Protein AF-A0A1F0V6P7-F1 (afdb_monomer_lite)

Secondary structure (DSSP, 8-state):
---PPPPHHHHHHHHHHHHHHHHHHHHHHHS-TTT---SSHHHHHHHHHHHHHHHHT-S-------------TTTGGG--

Radius of gyration: 16.99 Å; chains: 1; bounding box: 32×36×42 Å

pLDDT: mean 72.5, std 12.14, range [45.75, 88.19]

Structure (mmCIF, N/CA/C/O backbone):
data_AF-A0A1F0V6P7-F1
#
_entry.id   AF-A0A1F0V6P7-F1
#
loop_
_atom_site.group_PDB
_atom_site.id
_atom_site.type_symbol
_atom_site.label_atom_id
_atom_site.label_alt_id
_atom_site.label_comp_id
_atom_site.label_asym_id
_atom_site.label_entity_id
_atom_site.label_seq_id
_atom_site.pdbx_PDB_ins_code
_atom_site.Cartn_x
_atom_site.Cartn_y
_atom_site.Cartn_z
_atom_site.occupancy
_atom_site.B_iso_or_equiv
_atom_site.auth_seq_id
_atom_site.auth_comp_id
_atom_site.auth_asym_id
_atom_site.auth_atom_id
_atom_site.pdbx_PDB_model_num
ATOM 1 N N . MET A 1 1 ? 12.041 2.136 28.204 1.00 52.47 1 MET A N 1
ATOM 2 C CA . MET A 1 1 ? 11.391 2.925 27.131 1.00 52.47 1 MET A CA 1
ATOM 3 C C . MET A 1 1 ? 11.011 4.275 27.712 1.00 52.47 1 MET A C 1
ATOM 5 O O . MET A 1 1 ? 10.362 4.297 28.748 1.00 52.47 1 MET A O 1
ATOM 9 N N . LYS A 1 2 ? 11.481 5.390 27.138 1.00 45.75 2 LYS A N 1
ATOM 10 C CA . LYS A 1 2 ? 11.129 6.725 27.649 1.00 45.75 2 LYS A CA 1
ATOM 11 C C . LYS A 1 2 ? 9.647 6.965 27.367 1.00 45.75 2 LYS A C 1
ATOM 13 O O . LYS A 1 2 ? 9.227 6.824 26.221 1.00 45.75 2 LYS A O 1
ATOM 18 N N . ASN A 1 3 ? 8.871 7.284 28.398 1.00 61.91 3 ASN A N 1
ATOM 19 C CA . ASN A 1 3 ? 7.442 7.541 28.264 1.00 61.91 3 ASN A CA 1
ATOM 20 C C . ASN A 1 3 ? 7.267 8.909 27.586 1.00 61.91 3 ASN A C 1
ATOM 22 O O . ASN A 1 3 ? 7.294 9.948 28.241 1.00 61.91 3 ASN A O 1
ATOM 26 N N . LYS A 1 4 ? 7.225 8.918 26.251 1.00 76.06 4 LYS A N 1
ATOM 27 C CA . LYS A 1 4 ? 6.993 10.121 25.449 1.00 76.06 4 LYS A CA 1
ATOM 28 C C . LYS A 1 4 ? 5.527 10.132 25.042 1.00 76.06 4 LYS A C 1
ATOM 30 O O . LYS A 1 4 ? 5.013 9.117 24.576 1.00 76.06 4 LYS A O 1
ATOM 35 N N . LEU A 1 5 ? 4.869 11.277 25.205 1.00 79.69 5 LEU A N 1
ATOM 36 C CA . LEU A 1 5 ? 3.528 11.482 24.668 1.00 79.69 5 LEU A CA 1
ATOM 37 C C . LEU A 1 5 ? 3.563 1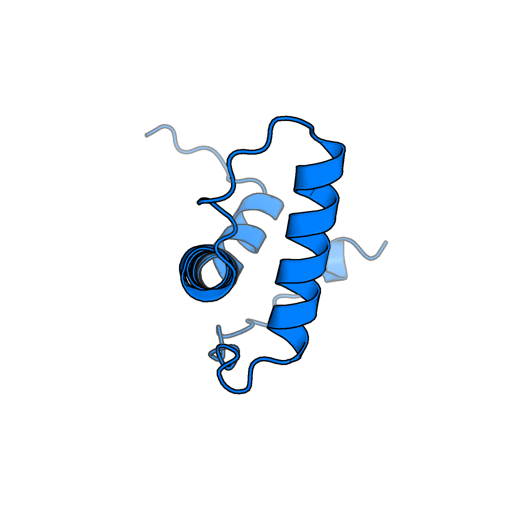1.230 23.156 1.00 79.69 5 LEU A C 1
ATOM 39 O O . LEU A 1 5 ? 4.335 11.858 22.429 1.00 79.69 5 LEU A O 1
ATOM 43 N N . MET A 1 6 ? 2.767 10.261 22.709 1.00 82.75 6 MET A N 1
ATOM 44 C CA . MET A 1 6 ? 2.636 9.925 21.298 1.00 82.75 6 MET A CA 1
ATOM 45 C C . MET A 1 6 ? 1.866 11.044 20.586 1.00 82.75 6 MET A C 1
ATOM 47 O O . MET A 1 6 ? 0.802 11.439 21.075 1.00 82.75 6 MET A O 1
ATOM 51 N N . PRO A 1 7 ? 2.357 11.541 19.439 1.00 82.88 7 PRO A N 1
ATOM 52 C CA . PRO A 1 7 ? 1.591 12.439 18.585 1.00 82.88 7 PRO A CA 1
ATOM 53 C C . PRO A 1 7 ? 0.215 11.849 18.245 1.00 82.88 7 PRO A C 1
ATOM 55 O O . PRO A 1 7 ? 0.084 10.655 17.977 1.00 82.88 7 PRO A O 1
ATOM 58 N N . MET A 1 8 ? -0.826 12.684 18.227 1.00 76.81 8 MET A N 1
ATOM 59 C CA . MET A 1 8 ? -2.191 12.225 17.928 1.00 76.81 8 MET A CA 1
ATOM 60 C C . MET A 1 8 ? -2.285 11.555 16.545 1.00 76.81 8 MET A C 1
ATOM 62 O O . MET A 1 8 ? -2.985 10.555 16.394 1.00 76.81 8 MET A O 1
ATOM 66 N N . TRP A 1 9 ? -1.529 12.055 15.562 1.00 77.88 9 TRP A N 1
ATOM 67 C CA . TRP A 1 9 ? -1.422 11.468 14.223 1.00 77.88 9 TRP A CA 1
ATOM 68 C C . TRP A 1 9 ? -0.960 10.012 14.251 1.00 77.88 9 TRP A C 1
ATOM 70 O O . TRP A 1 9 ? -1.627 9.149 13.679 1.00 77.88 9 TRP A O 1
ATOM 80 N N . ASP A 1 10 ? 0.108 9.719 14.992 1.00 82.12 10 ASP A N 1
ATOM 81 C CA . ASP A 1 10 ? 0.627 8.358 15.140 1.00 82.12 10 ASP A CA 1
ATOM 82 C C . ASP A 1 10 ? -0.412 7.451 15.808 1.00 82.12 10 ASP A C 1
ATOM 84 O O . ASP A 1 10 ? -0.630 6.315 15.383 1.00 82.12 10 ASP A O 1
ATOM 88 N N . LYS A 1 11 ? -1.136 7.974 16.806 1.00 79.81 11 LYS A N 1
ATOM 89 C CA . LYS A 1 11 ? -2.213 7.246 17.488 1.00 79.81 11 LYS A CA 1
ATOM 90 C C . LYS A 1 11 ? -3.368 6.897 16.541 1.00 79.81 11 LYS A C 1
ATOM 92 O O . LYS A 1 11 ? -3.911 5.795 16.617 1.00 79.81 11 LYS A O 1
ATOM 97 N N . ILE A 1 12 ? -3.732 7.802 15.632 1.00 77.88 12 ILE A N 1
ATOM 98 C CA . ILE A 1 12 ? -4.766 7.572 14.610 1.00 77.88 12 ILE A CA 1
ATOM 99 C C . ILE A 1 12 ? -4.280 6.568 13.556 1.00 77.88 12 ILE A C 1
ATOM 101 O O . ILE A 1 12 ? -5.020 5.644 13.210 1.00 77.88 12 ILE A O 1
ATOM 105 N N . MET A 1 13 ? -3.041 6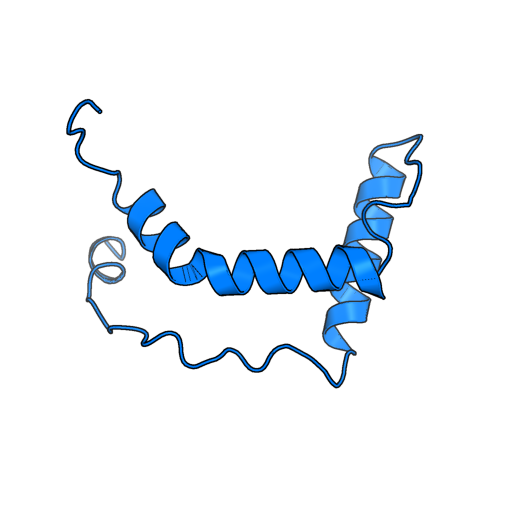.702 13.072 1.00 76.56 13 MET A N 1
ATOM 106 C CA . MET A 1 13 ? -2.457 5.760 12.110 1.00 76.56 13 MET A CA 1
ATOM 107 C C . MET A 1 13 ? -2.376 4.344 12.686 1.00 76.56 13 MET A C 1
ATOM 109 O O . MET A 1 13 ? -2.725 3.387 11.996 1.00 76.56 13 MET A O 1
ATOM 113 N N . LEU A 1 14 ? -2.016 4.198 13.965 1.00 80.88 14 LEU A N 1
ATOM 114 C CA . LEU A 1 14 ? -1.976 2.900 14.644 1.00 80.88 14 LEU A CA 1
ATOM 115 C C . LEU A 1 14 ? -3.343 2.209 14.694 1.00 80.88 14 LEU A C 1
ATOM 117 O O . LEU A 1 14 ? -3.410 0.999 14.498 1.00 80.88 14 LEU A O 1
ATOM 121 N N . ARG A 1 15 ? -4.440 2.958 14.867 1.00 78.50 15 ARG A N 1
ATOM 122 C CA . ARG A 1 15 ? -5.803 2.394 14.816 1.00 78.50 15 ARG A CA 1
ATOM 123 C C . ARG A 1 15 ? -6.155 1.817 13.441 1.00 78.50 15 ARG A C 1
ATOM 125 O O . ARG A 1 15 ? -6.952 0.891 13.358 1.00 78.50 15 ARG A O 1
ATOM 132 N N . LYS A 1 16 ? -5.568 2.346 12.363 1.00 75.75 16 LYS A N 1
ATOM 133 C CA . LYS A 1 16 ? -5.780 1.879 10.980 1.00 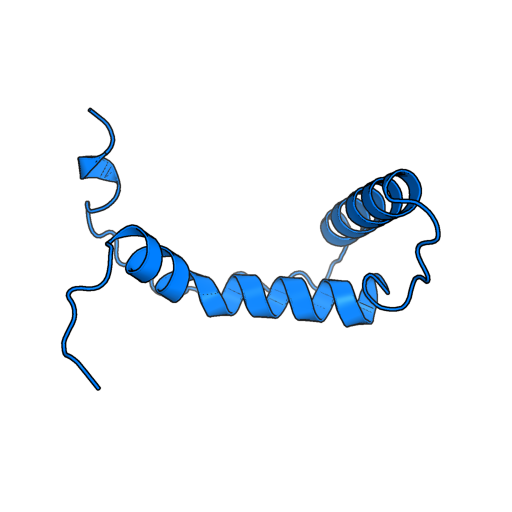75.75 16 LYS A CA 1
ATOM 134 C C . LYS A 1 16 ? -4.675 0.945 10.475 1.00 75.75 16 LYS A C 1
ATOM 136 O O . LYS A 1 16 ? -4.767 0.464 9.347 1.00 75.75 16 LYS A O 1
ATOM 141 N N . ARG A 1 17 ? -3.655 0.661 11.293 1.00 82.75 17 ARG A N 1
ATOM 142 C CA . ARG A 1 17 ? -2.456 -0.094 10.903 1.00 82.75 17 ARG A CA 1
ATOM 143 C C . ARG A 1 17 ? -2.781 -1.459 10.303 1.00 82.75 17 ARG A C 1
ATOM 145 O O . ARG A 1 17 ? -2.214 -1.798 9.274 1.00 82.75 17 ARG A O 1
ATOM 152 N N . TYR A 1 18 ? -3.734 -2.180 10.890 1.00 80.56 18 TYR A N 1
ATOM 153 C CA . TYR A 1 18 ? -4.170 -3.485 10.390 1.00 80.56 18 TYR A CA 1
ATOM 154 C C . TYR A 1 18 ? -4.663 -3.424 8.933 1.00 80.56 18 TYR A C 1
ATOM 156 O O . TYR A 1 18 ? -4.262 -4.233 8.102 1.00 80.56 18 TYR A O 1
ATOM 164 N N . ILE A 1 19 ? -5.477 -2.416 8.594 1.00 81.12 19 ILE A N 1
ATOM 165 C CA . ILE A 1 19 ? -5.994 -2.225 7.229 1.00 81.12 19 ILE A CA 1
ATOM 166 C C . ILE A 1 19 ? -4.840 -1.919 6.264 1.00 81.12 19 ILE A C 1
ATOM 168 O O . ILE A 1 19 ? -4.782 -2.474 5.170 1.00 81.12 19 ILE A O 1
ATOM 172 N N . ILE A 1 20 ? -3.901 -1.061 6.677 1.00 81.75 20 ILE A N 1
ATOM 173 C CA . ILE A 1 20 ? -2.730 -0.691 5.867 1.00 81.75 20 ILE A CA 1
ATOM 174 C C . ILE A 1 20 ? -1.834 -1.914 5.615 1.00 81.75 20 ILE A C 1
ATOM 176 O O . ILE A 1 20 ? -1.383 -2.125 4.490 1.00 81.75 20 ILE A O 1
ATOM 180 N N . GLU A 1 21 ? -1.583 -2.732 6.638 1.00 83.88 21 GLU A N 1
ATOM 181 C CA . GLU A 1 21 ? -0.786 -3.958 6.520 1.00 83.88 21 GLU A CA 1
ATOM 182 C C . GLU A 1 21 ? -1.461 -4.985 5.603 1.00 83.88 21 GLU A C 1
ATOM 184 O O . GLU A 1 21 ? -0.798 -5.517 4.714 1.00 83.88 21 GLU A O 1
ATOM 189 N N . CYS A 1 22 ? -2.778 -5.177 5.728 1.00 81.69 22 CYS A N 1
ATOM 190 C CA . CYS A 1 22 ? -3.547 -6.082 4.874 1.00 81.69 22 CYS A CA 1
ATOM 191 C C . CYS A 1 22 ? -3.509 -5.668 3.391 1.00 81.69 22 CYS A C 1
ATOM 193 O O . CYS A 1 22 ? -3.240 -6.495 2.517 1.00 81.69 22 CYS A O 1
ATOM 195 N N . ILE A 1 23 ? -3.705 -4.377 3.092 1.00 82.62 23 ILE A N 1
ATOM 196 C CA . ILE A 1 23 ? -3.596 -3.856 1.720 1.00 82.62 23 ILE A CA 1
ATOM 197 C C . ILE A 1 23 ? -2.172 -4.055 1.186 1.00 82.62 23 ILE A C 1
ATOM 199 O O . ILE A 1 23 ? -1.997 -4.512 0.057 1.00 82.62 23 ILE A O 1
ATOM 203 N N . ASN A 1 24 ? -1.149 -3.761 1.992 1.00 83.75 24 ASN A N 1
ATOM 204 C CA . ASN A 1 24 ? 0.244 -3.942 1.590 1.00 83.75 24 ASN A CA 1
ATOM 205 C C . ASN A 1 24 ? 0.581 -5.406 1.291 1.00 83.75 24 ASN A C 1
ATOM 207 O O . ASN A 1 24 ? 1.261 -5.682 0.305 1.00 83.75 24 ASN A O 1
ATOM 211 N N . GLU A 1 25 ? 0.126 -6.346 2.114 1.00 83.44 25 GLU A N 1
ATOM 212 C CA . GLU A 1 25 ? 0.324 -7.777 1.884 1.00 83.44 25 GLU A CA 1
ATOM 213 C C . GLU A 1 25 ? -0.363 -8.238 0.593 1.00 83.44 25 GLU A C 1
ATOM 215 O O . GLU A 1 25 ? 0.238 -8.923 -0.238 1.00 83.44 25 GLU A O 1
ATOM 220 N N . LEU A 1 26 ? -1.593 -7.784 0.367 1.00 82.56 26 LEU A N 1
ATOM 221 C CA . LEU A 1 26 ? -2.352 -8.115 -0.828 1.00 82.56 26 LEU A CA 1
ATOM 222 C C . LEU A 1 26 ? -1.700 -7.550 -2.100 1.00 82.56 26 LEU A C 1
ATOM 224 O O . LEU A 1 26 ? -1.577 -8.272 -3.091 1.00 82.56 26 LEU A O 1
ATOM 228 N N . LEU A 1 27 ? -1.226 -6.301 -2.082 1.00 83.00 27 LEU A N 1
ATOM 229 C CA . LEU A 1 27 ? -0.515 -5.699 -3.217 1.00 83.00 27 LEU A CA 1
ATOM 230 C C . LEU A 1 27 ? 0.827 -6.395 -3.492 1.00 83.00 27 LEU A C 1
ATOM 232 O O . LEU A 1 27 ? 1.206 -6.579 -4.649 1.00 83.00 27 LEU A O 1
ATOM 236 N N . LYS A 1 28 ? 1.539 -6.829 -2.448 1.00 81.31 28 LYS A N 1
ATOM 237 C CA . LYS A 1 28 ? 2.782 -7.597 -2.598 1.00 81.31 28 LYS A CA 1
ATOM 238 C C . LYS A 1 28 ? 2.544 -8.951 -3.259 1.00 81.31 28 LYS A C 1
ATOM 240 O O . LYS A 1 28 ? 3.256 -9.285 -4.202 1.00 81.31 28 LYS A O 1
ATOM 245 N N . ASN A 1 29 ? 1.544 -9.689 -2.780 1.00 80.19 29 ASN A N 1
ATOM 246 C CA . ASN A 1 29 ? 1.324 -11.083 -3.161 1.00 80.19 29 ASN A CA 1
ATOM 247 C C . ASN A 1 29 ? 0.517 -11.233 -4.455 1.00 80.19 29 ASN A C 1
ATOM 249 O O . ASN A 1 29 ? 0.824 -12.102 -5.263 1.00 80.19 29 ASN A O 1
ATOM 253 N N . LYS A 1 30 ? -0.505 -10.397 -4.677 1.00 77.44 30 LYS A N 1
ATOM 254 C CA . LYS A 1 30 ? -1.376 -10.500 -5.862 1.00 77.44 30 LYS A CA 1
ATOM 255 C C . LYS A 1 30 ? -0.962 -9.575 -6.999 1.00 77.44 30 LYS A C 1
ATOM 257 O O . LYS A 1 30 ? -1.057 -9.963 -8.155 1.00 77.44 30 LYS A O 1
ATOM 262 N N . ALA A 1 31 ? -0.514 -8.359 -6.684 1.00 74.69 31 ALA A N 1
ATOM 263 C CA . ALA A 1 31 ? -0.128 -7.376 -7.697 1.00 74.69 31 ALA A CA 1
ATOM 264 C C . ALA A 1 31 ? 1.387 -7.354 -7.976 1.00 74.69 31 ALA A C 1
ATOM 266 O O . ALA A 1 31 ? 1.855 -6.504 -8.728 1.00 74.69 31 ALA A O 1
ATOM 267 N N . ASN A 1 32 ? 2.160 -8.278 -7.381 1.00 72.75 32 ASN A N 1
ATOM 268 C CA . ASN A 1 32 ? 3.613 -8.414 -7.555 1.00 72.75 32 ASN A CA 1
ATOM 269 C C . ASN A 1 32 ? 4.398 -7.104 -7.362 1.00 72.75 32 ASN A C 1
ATOM 271 O O . ASN A 1 32 ? 5.475 -6.923 -7.933 1.00 72.75 32 ASN A O 1
ATOM 275 N N . LEU A 1 33 ? 3.885 -6.199 -6.521 1.00 75.31 33 LEU A N 1
ATOM 276 C CA . LEU A 1 33 ? 4.413 -4.842 -6.370 1.00 75.31 33 LEU A CA 1
ATOM 277 C C . LEU A 1 33 ? 5.901 -4.819 -5.970 1.00 75.31 33 LEU A C 1
ATOM 279 O O . LEU A 1 33 ? 6.653 -3.961 -6.417 1.00 75.31 33 LEU A O 1
ATOM 283 N N . VAL A 1 34 ? 6.331 -5.771 -5.134 1.00 66.50 34 VAL A N 1
ATOM 284 C CA . VAL A 1 34 ? 7.712 -5.860 -4.619 1.00 66.50 34 VAL A CA 1
ATOM 285 C C . VAL A 1 34 ? 8.655 -6.605 -5.564 1.00 66.50 34 VAL A C 1
ATOM 287 O O . VAL A 1 34 ? 9.858 -6.360 -5.543 1.00 66.50 34 VAL A O 1
ATOM 290 N N . HIS A 1 35 ? 8.134 -7.491 -6.413 1.00 65.25 35 HIS A N 1
ATOM 291 C CA . HIS A 1 35 ? 8.961 -8.357 -7.259 1.00 65.25 35 HIS A CA 1
ATOM 292 C C . HIS A 1 35 ? 9.379 -7.703 -8.581 1.00 65.25 35 HIS A C 1
ATOM 294 O O . HIS A 1 35 ? 10.161 -8.278 -9.340 1.00 65.25 35 HIS A O 1
ATOM 300 N N . SER A 1 36 ? 8.900 -6.493 -8.871 1.00 60.88 36 SER A N 1
ATOM 301 C CA . SER A 1 36 ? 9.324 -5.770 -10.061 1.00 60.88 36 SER A CA 1
ATOM 302 C C . SER A 1 36 ? 10.671 -5.076 -9.819 1.00 60.88 36 SER A C 1
ATOM 304 O O . SER A 1 36 ? 10.817 -4.183 -8.985 1.00 60.88 36 SER A O 1
ATOM 306 N N . ARG A 1 37 ? 11.695 -5.488 -10.575 1.00 63.53 37 ARG A N 1
ATOM 307 C CA . ARG A 1 37 ? 13.013 -4.835 -10.587 1.00 63.53 37 ARG A CA 1
ATOM 308 C C . ARG A 1 37 ? 12.911 -3.497 -11.315 1.00 63.53 37 ARG A C 1
ATOM 310 O O . ARG A 1 37 ? 13.094 -3.417 -12.529 1.00 63.53 37 ARG A O 1
ATOM 317 N N . HIS A 1 38 ? 12.605 -2.438 -10.578 1.00 65.06 38 HIS A N 1
ATOM 318 C CA . HIS A 1 38 ? 12.443 -1.110 -11.157 1.00 65.06 38 HIS A CA 1
ATOM 319 C C . HIS A 1 38 ? 13.797 -0.451 -11.427 1.00 65.06 38 HIS A C 1
ATOM 321 O O . HIS A 1 38 ? 14.496 -0.025 -10.514 1.00 65.06 38 HIS A O 1
ATOM 327 N N . ARG A 1 39 ? 14.159 -0.347 -12.710 1.00 66.75 39 ARG A N 1
ATOM 328 C CA . ARG A 1 39 ? 15.350 0.387 -13.175 1.00 66.75 39 ARG A CA 1
ATOM 329 C C . ARG A 1 39 ? 15.108 1.902 -13.287 1.00 66.75 39 ARG A C 1
ATOM 331 O O . ARG A 1 39 ? 16.060 2.657 -13.435 1.00 66.75 39 ARG A O 1
ATOM 338 N N . SER A 1 40 ? 13.848 2.343 -13.213 1.00 81.31 40 SER A N 1
ATOM 339 C CA . SER A 1 40 ? 13.435 3.750 -13.235 1.00 81.31 40 SER A CA 1
ATOM 340 C C . SER A 1 40 ? 12.243 4.003 -12.303 1.00 81.31 40 SER A C 1
ATOM 342 O O . SER A 1 40 ? 11.354 3.159 -12.159 1.00 81.31 40 SER A O 1
ATOM 344 N N . ILE A 1 41 ? 12.209 5.192 -11.694 1.00 80.88 41 ILE A N 1
ATOM 345 C CA . ILE A 1 41 ? 11.137 5.630 -10.782 1.00 80.88 41 ILE A CA 1
ATOM 346 C C . ILE A 1 41 ? 9.805 5.770 -11.530 1.00 80.88 41 ILE A C 1
ATOM 348 O O . ILE A 1 41 ? 8.763 5.381 -11.013 1.00 80.88 41 ILE A O 1
ATOM 352 N N . HIS A 1 42 ? 9.828 6.251 -12.775 1.00 84.69 42 HIS A N 1
ATOM 353 C CA . HIS A 1 42 ? 8.621 6.358 -13.599 1.00 84.69 42 HIS A CA 1
ATOM 354 C C . HIS A 1 42 ? 7.946 4.996 -13.812 1.00 84.69 42 HIS A C 1
ATOM 356 O O . HIS A 1 42 ? 6.733 4.881 -13.647 1.00 84.69 42 HIS A O 1
ATOM 362 N N . ASN A 1 43 ? 8.723 3.941 -14.079 1.00 79.88 43 ASN A N 1
ATOM 363 C CA . ASN A 1 43 ? 8.169 2.594 -14.231 1.00 79.88 43 ASN A CA 1
ATOM 364 C C . ASN A 1 43 ? 7.645 2.035 -12.902 1.00 79.88 43 ASN A C 1
ATOM 366 O O . ASN A 1 43 ? 6.701 1.249 -12.903 1.00 79.88 43 ASN A O 1
ATOM 370 N N . PHE A 1 44 ? 8.233 2.433 -11.770 1.00 82.19 44 PHE A N 1
ATOM 371 C CA . PHE A 1 44 ? 7.701 2.105 -10.446 1.00 82.19 44 PHE A CA 1
ATOM 372 C C . PHE A 1 44 ? 6.339 2.756 -10.201 1.00 82.19 44 PHE A C 1
ATOM 374 O O . PHE A 1 44 ? 5.402 2.059 -9.822 1.00 82.19 44 PHE A O 1
ATOM 381 N N . ILE A 1 45 ? 6.203 4.054 -10.482 1.00 86.00 45 ILE A N 1
ATOM 382 C CA . ILE A 1 45 ? 4.941 4.785 -10.300 1.00 86.00 45 ILE A CA 1
ATOM 383 C C . ILE A 1 45 ? 3.843 4.192 -11.189 1.00 86.00 45 ILE A C 1
ATOM 385 O O . ILE A 1 45 ? 2.743 3.939 -10.708 1.00 86.00 45 ILE A O 1
ATOM 389 N N . MET A 1 46 ? 4.145 3.896 -12.456 1.00 86.62 46 MET A N 1
ATOM 390 C CA . MET A 1 46 ? 3.176 3.265 -13.360 1.00 86.62 46 MET A CA 1
ATOM 391 C C . MET A 1 46 ? 2.741 1.881 -12.865 1.00 86.62 46 MET A C 1
ATOM 393 O O . MET A 1 46 ? 1.553 1.574 -12.878 1.00 86.62 46 MET A O 1
ATOM 397 N N . ASN A 1 47 ? 3.676 1.063 -12.373 1.00 85.12 47 ASN A N 1
ATOM 398 C CA . ASN A 1 47 ? 3.356 -0.240 -11.790 1.00 85.12 47 ASN A CA 1
ATOM 399 C C . ASN A 1 47 ? 2.503 -0.117 -10.518 1.00 85.12 47 ASN A C 1
ATOM 401 O O . ASN A 1 47 ? 1.559 -0.880 -10.335 1.00 85.12 47 ASN A O 1
ATOM 405 N N . LEU A 1 48 ? 2.798 0.869 -9.664 1.00 85.94 48 LEU A N 1
ATOM 406 C CA . LEU A 1 48 ? 2.011 1.165 -8.470 1.00 85.94 48 LEU A CA 1
ATOM 407 C C . LEU A 1 48 ? 0.580 1.580 -8.832 1.00 85.94 48 LEU A C 1
ATOM 409 O O . LEU A 1 48 ? -0.364 1.036 -8.265 1.00 85.94 48 LEU A O 1
ATOM 413 N N . CYS A 1 49 ? 0.406 2.484 -9.800 1.00 88.19 49 CYS A N 1
ATOM 414 C CA . CYS A 1 49 ? -0.916 2.880 -10.285 1.00 88.19 49 CYS A CA 1
ATOM 415 C C . CYS A 1 49 ? -1.692 1.677 -10.832 1.00 88.19 49 CYS A C 1
ATOM 417 O O . CYS A 1 49 ? -2.829 1.458 -10.424 1.00 88.19 49 CYS A O 1
ATOM 419 N N . SER A 1 50 ? -1.068 0.848 -11.673 1.00 86.25 50 SER A N 1
ATOM 420 C CA . SER A 1 50 ? -1.694 -0.364 -12.217 1.00 86.25 50 SER A CA 1
ATOM 421 C C . SER A 1 50 ? -2.090 -1.363 -11.126 1.00 86.25 50 SER A C 1
ATOM 423 O O . SER A 1 50 ? -3.186 -1.917 -11.174 1.00 86.25 50 SER A O 1
ATOM 425 N N . ALA A 1 51 ? -1.244 -1.566 -10.112 1.00 85.38 51 ALA A N 1
ATOM 426 C CA . ALA A 1 51 ? -1.533 -2.435 -8.972 1.00 85.38 51 ALA A CA 1
ATOM 427 C C . ALA A 1 51 ? -2.722 -1.926 -8.137 1.00 85.38 51 ALA A C 1
ATOM 429 O O . ALA A 1 51 ? -3.580 -2.711 -7.732 1.00 85.38 51 ALA A O 1
ATOM 430 N N . LEU A 1 52 ? -2.803 -0.610 -7.918 1.00 85.50 52 LEU A N 1
ATOM 431 C CA . LEU A 1 52 ? -3.929 0.030 -7.234 1.00 85.50 52 LEU A CA 1
ATOM 432 C C . LEU A 1 52 ? -5.217 -0.042 -8.061 1.00 85.50 52 LEU A C 1
ATOM 434 O O . LEU A 1 52 ? -6.285 -0.300 -7.513 1.00 85.50 52 LEU A O 1
ATOM 438 N N . THR A 1 53 ? -5.132 0.135 -9.380 1.00 86.31 53 THR A N 1
ATOM 439 C CA . THR A 1 53 ? -6.281 -0.048 -10.273 1.00 86.31 53 THR A CA 1
ATOM 440 C C . THR A 1 53 ? -6.760 -1.498 -10.257 1.00 86.31 53 THR A C 1
ATOM 442 O O . THR A 1 53 ? -7.953 -1.732 -10.098 1.00 86.31 53 THR A O 1
ATOM 445 N N . ALA A 1 54 ? -5.857 -2.478 -10.336 1.00 84.12 54 ALA A N 1
ATOM 446 C CA . ALA A 1 54 ? -6.204 -3.897 -10.244 1.00 84.12 54 ALA A CA 1
ATOM 447 C C . ALA A 1 54 ? -6.869 -4.243 -8.902 1.00 84.12 54 ALA A C 1
ATOM 449 O O . ALA A 1 54 ? -7.854 -4.977 -8.878 1.00 84.12 54 ALA A O 1
ATOM 450 N N . TYR A 1 55 ? -6.402 -3.650 -7.796 1.00 82.00 55 TYR A N 1
ATOM 451 C CA . TYR A 1 55 ? -7.037 -3.791 -6.484 1.00 82.00 55 TYR A CA 1
ATOM 452 C C . TYR A 1 55 ? -8.511 -3.350 -6.482 1.00 82.00 55 TYR A C 1
ATOM 454 O O . TYR A 1 55 ? -9.349 -4.003 -5.858 1.00 82.00 55 TYR A O 1
ATOM 462 N N . CYS A 1 56 ? -8.867 -2.294 -7.223 1.00 82.12 56 CYS A N 1
ATOM 463 C CA . CYS A 1 56 ? -10.263 -1.867 -7.362 1.00 82.12 56 CYS A CA 1
ATOM 464 C C . CYS A 1 56 ? -11.160 -2.936 -8.007 1.00 82.12 56 CYS A C 1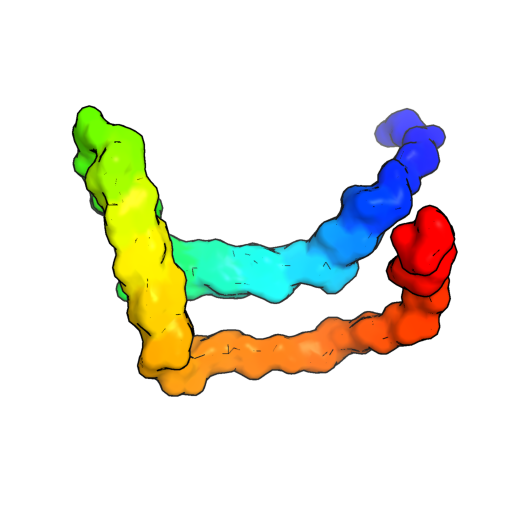
ATOM 466 O O . CYS A 1 56 ? -12.364 -2.930 -7.750 1.00 82.12 56 CYS A O 1
ATOM 468 N N . PHE A 1 57 ? -10.593 -3.863 -8.781 1.00 81.44 57 PHE A N 1
ATOM 469 C CA . PHE A 1 57 ? -11.311 -4.946 -9.458 1.00 81.44 57 PHE A CA 1
ATOM 470 C C . PHE A 1 57 ? -11.222 -6.297 -8.740 1.00 81.44 57 PHE A C 1
ATOM 472 O O . PHE A 1 57 ? -11.747 -7.281 -9.244 1.00 81.44 57 PHE A O 1
ATOM 479 N N . PHE A 1 58 ? -10.568 -6.386 -7.579 1.00 76.06 58 PHE A N 1
ATOM 480 C CA . PHE A 1 58 ? -10.531 -7.646 -6.839 1.00 76.06 58 PHE A CA 1
ATOM 481 C C . PHE A 1 58 ? -11.863 -7.912 -6.137 1.00 76.06 58 PHE A C 1
ATOM 483 O O . PHE A 1 58 ? -12.348 -7.066 -5.386 1.00 76.06 58 PHE A O 1
ATOM 490 N N . ASP A 1 59 ? -12.398 -9.117 -6.324 1.00 68.38 59 ASP A N 1
ATOM 491 C CA . ASP A 1 59 ? -13.601 -9.583 -5.622 1.00 68.38 59 ASP A CA 1
ATOM 492 C C . ASP A 1 59 ? -13.313 -9.823 -4.132 1.00 68.38 59 ASP A C 1
ATOM 494 O O . ASP A 1 59 ? -14.099 -9.465 -3.261 1.00 68.38 59 ASP A O 1
ATOM 498 N N . ASN A 1 60 ? -12.108 -10.316 -3.826 1.00 68.06 60 ASN A N 1
ATOM 499 C CA . ASN A 1 60 ? -11.620 -10.546 -2.462 1.00 68.06 60 ASN A CA 1
ATOM 500 C C . ASN A 1 60 ? -10.930 -9.297 -1.906 1.00 68.06 60 ASN A C 1
ATOM 502 O O . ASN A 1 60 ? -9.774 -9.366 -1.463 1.00 68.06 60 ASN A O 1
ATOM 506 N N . LYS A 1 61 ? -11.593 -8.141 -1.980 1.00 66.50 61 LYS A N 1
ATOM 507 C CA . LYS A 1 61 ? -11.170 -7.011 -1.149 1.00 66.50 61 LYS A CA 1
ATOM 508 C C . LYS A 1 61 ? -11.271 -7.480 0.297 1.00 66.50 61 LYS A C 1
ATOM 510 O O . LYS A 1 61 ? -12.255 -8.142 0.624 1.00 66.50 61 LYS A O 1
ATOM 515 N N . PRO A 1 62 ? -10.283 -7.187 1.156 1.00 61.59 62 PRO A N 1
ATOM 516 C CA . PRO A 1 62 ? -10.517 -7.342 2.574 1.00 61.59 62 PRO A CA 1
ATOM 517 C C . PRO A 1 62 ? -11.756 -6.501 2.857 1.00 61.59 62 PRO A C 1
ATOM 519 O O . PRO A 1 62 ? -11.723 -5.278 2.691 1.00 61.59 62 PRO A O 1
ATOM 522 N N . GLU A 1 63 ? -12.871 -7.157 3.193 1.00 55.97 63 GLU A N 1
ATOM 523 C CA . GLU A 1 63 ? -13.955 -6.462 3.863 1.00 55.97 63 GLU A CA 1
ATOM 524 C C . GLU A 1 63 ? -13.254 -5.701 4.970 1.00 55.97 63 GLU A C 1
ATOM 526 O O . GLU A 1 63 ? -12.430 -6.278 5.690 1.00 55.97 63 GLU A O 1
ATOM 531 N N . ALA A 1 64 ? -13.444 -4.383 5.007 1.00 54.72 64 ALA A N 1
ATOM 532 C CA . ALA A 1 64 ? -12.933 -3.619 6.117 1.00 54.72 64 ALA A CA 1
ATOM 533 C C . ALA A 1 64 ? -13.588 -4.265 7.332 1.00 54.72 64 ALA A C 1
ATOM 535 O O . ALA A 1 64 ? -14.763 -4.004 7.596 1.00 54.72 64 ALA A O 1
ATOM 536 N N . LEU A 1 65 ? -12.856 -5.157 8.022 1.00 51.44 65 LEU A N 1
ATOM 537 C CA . LEU A 1 65 ? -13.273 -5.660 9.315 1.00 51.44 65 LEU A CA 1
ATOM 538 C C . LEU A 1 65 ? -13.714 -4.409 10.057 1.00 51.44 65 LEU A C 1
ATOM 540 O O . LEU A 1 65 ? -13.027 -3.384 9.912 1.00 51.44 65 LEU A O 1
ATOM 544 N N . PRO A 1 66 ? -14.849 -4.434 10.767 1.00 47.81 66 PRO A N 1
ATOM 545 C CA . PRO A 1 66 ? -15.260 -3.311 11.577 1.00 47.81 66 PRO A CA 1
ATOM 546 C C . PRO A 1 66 ? -14.201 -3.158 12.670 1.00 47.81 66 PRO A C 1
ATOM 548 O O . PRO A 1 66 ? -14.364 -3.598 13.802 1.00 47.81 66 PRO A O 1
ATOM 551 N N . VAL A 1 67 ? -13.065 -2.546 12.323 1.00 52.31 67 VAL A N 1
ATOM 552 C CA . VAL A 1 67 ? -12.201 -1.834 13.234 1.00 52.31 67 VAL A CA 1
ATOM 553 C C . VAL A 1 67 ? -13.198 -0.928 13.888 1.00 52.31 67 VAL A C 1
ATOM 555 O O . VAL A 1 67 ? -13.784 -0.100 13.192 1.00 52.31 67 VAL A O 1
ATOM 558 N N . TYR A 1 68 ? -13.488 -1.190 15.157 1.00 49.84 68 TYR A N 1
ATOM 559 C CA . TYR A 1 68 ? -14.424 -0.408 15.932 1.00 49.84 68 TYR A CA 1
ATOM 560 C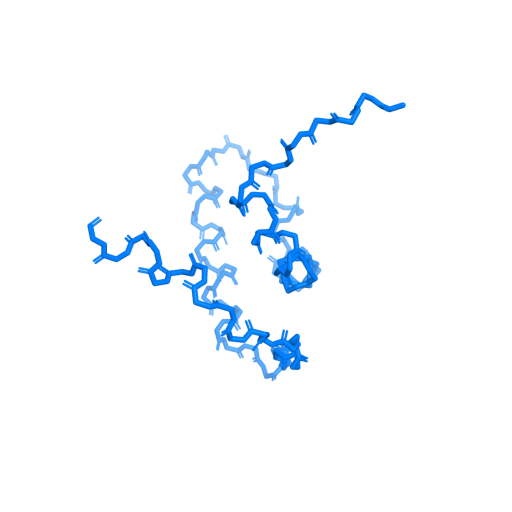 C . TYR A 1 68 ? -13.984 1.041 15.759 1.00 49.84 68 TYR A C 1
ATOM 562 O O . TYR A 1 68 ? -12.984 1.476 16.338 1.00 49.84 68 TYR A O 1
ATOM 570 N N . VAL A 1 69 ? -14.643 1.755 14.840 1.00 54.38 69 VAL A N 1
ATOM 571 C CA . VAL A 1 69 ? -14.373 3.158 14.591 1.00 54.38 69 VAL A CA 1
ATOM 572 C C . VAL A 1 69 ? -15.061 3.804 15.760 1.00 54.38 69 VAL A C 1
ATOM 574 O O . VAL A 1 69 ? -16.217 4.212 15.686 1.00 54.38 69 VAL A O 1
ATOM 577 N N . GLU A 1 70 ? -14.365 3.795 16.891 1.00 55.44 70 GLU A N 1
ATOM 578 C CA . GLU A 1 70 ? -14.730 4.618 18.012 1.00 55.44 70 GLU A CA 1
ATOM 579 C C . GLU A 1 70 ? -14.830 6.021 17.420 1.00 55.44 70 GLU A C 1
ATOM 581 O O . GLU A 1 70 ? -13.841 6.581 16.933 1.00 55.44 70 GLU A O 1
ATOM 586 N N . LYS A 1 71 ? -16.057 6.543 17.354 1.00 55.94 71 LYS A N 1
ATOM 587 C CA . LYS A 1 71 ? -16.375 7.878 16.844 1.00 55.94 71 LYS A CA 1
ATOM 588 C C . LYS A 1 71 ? -15.890 8.908 17.866 1.00 55.94 71 LYS A C 1
ATOM 590 O O . LYS A 1 71 ? -16.638 9.722 18.391 1.00 55.94 71 LYS A O 1
ATOM 595 N N . SER A 1 72 ? -14.614 8.838 18.217 1.00 60.69 72 SER A N 1
ATOM 596 C CA . SER A 1 72 ? -13.946 9.848 18.999 1.00 60.69 72 SER A CA 1
ATOM 597 C C . SER A 1 72 ? -13.912 11.097 18.125 1.00 60.69 72 SER A C 1
ATOM 599 O O . SER A 1 72 ? -13.302 11.064 17.054 1.00 60.69 72 SER A O 1
ATOM 601 N N . ARG A 1 73 ? -14.531 12.197 18.578 1.00 62.38 73 ARG A N 1
ATOM 602 C CA . ARG A 1 73 ? -14.524 13.540 17.948 1.00 62.38 73 ARG A CA 1
ATOM 603 C C . ARG A 1 73 ? -13.112 14.140 17.766 1.00 62.38 73 ARG A C 1
ATOM 605 O O . ARG A 1 73 ? -12.949 15.318 17.495 1.00 62.38 73 ARG A O 1
ATOM 612 N N . GLN A 1 74 ? -12.067 13.326 17.904 1.00 62.62 74 GLN A N 1
ATOM 613 C CA . GLN A 1 74 ? -10.661 13.666 17.718 1.00 62.62 74 GLN A CA 1
ATOM 614 C C . GLN A 1 74 ? -10.367 14.235 16.328 1.00 62.62 74 GLN A C 1
ATOM 616 O O . GLN A 1 74 ? -9.466 15.053 16.210 1.00 62.62 74 GLN A O 1
ATOM 621 N N . LEU A 1 75 ? -11.113 13.822 15.296 1.00 59.97 75 LEU A N 1
ATOM 622 C CA . LEU A 1 75 ? -10.990 14.376 13.942 1.00 59.97 75 LEU A CA 1
ATOM 623 C C . LEU A 1 75 ? -11.732 15.715 13.776 1.00 59.97 75 LEU A C 1
ATOM 625 O O . LEU A 1 75 ? -11.304 16.538 12.978 1.00 59.97 75 LEU A O 1
ATOM 629 N N . GLU A 1 76 ? -12.797 15.960 14.548 1.00 62.53 76 GLU A N 1
ATOM 630 C CA . GLU A 1 76 ? -13.551 17.228 14.535 1.00 62.53 76 GLU A CA 1
ATOM 631 C C . GLU A 1 76 ? -12.747 18.379 15.164 1.00 62.53 76 GLU A C 1
ATOM 633 O O . GLU A 1 76 ? -12.951 19.536 14.816 1.00 62.53 76 GLU A O 1
ATOM 638 N N . LEU A 1 77 ? -11.779 18.069 16.037 1.00 58.22 77 LEU A N 1
ATOM 639 C CA . LEU A 1 77 ? -10.861 19.049 16.637 1.00 58.22 77 LEU A CA 1
ATOM 640 C C . LEU A 1 77 ? -9.923 19.728 15.621 1.00 58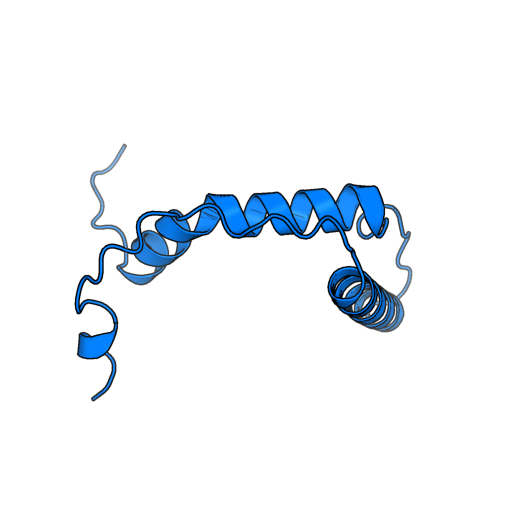.22 77 LEU A C 1
ATOM 642 O O . LEU A 1 77 ? -9.310 20.734 15.959 1.00 58.22 77 LEU A O 1
ATOM 646 N N . PHE A 1 78 ? -9.797 19.182 14.408 1.00 56.25 78 PHE A N 1
ATOM 647 C CA . PHE A 1 78 ? -8.955 19.720 13.331 1.00 56.25 78 PHE A CA 1
ATOM 648 C C . PHE A 1 78 ? -9.775 20.314 12.173 1.00 56.25 78 PHE A C 1
ATOM 650 O O . PHE A 1 78 ? -9.210 20.627 11.130 1.00 56.25 78 PHE A O 1
ATOM 657 N N . ALA A 1 79 ? -11.099 20.432 12.329 1.00 54.56 79 ALA A N 1
ATOM 658 C CA . ALA A 1 79 ? -11.998 21.005 11.323 1.00 54.56 79 ALA A CA 1
ATOM 659 C C . ALA A 1 79 ? -12.185 22.535 11.455 1.00 54.56 79 ALA A C 1
ATOM 661 O O . ALA A 1 79 ? -13.110 23.079 10.854 1.00 54.56 79 ALA A O 1
ATOM 662 N N . TYR A 1 80 ? -11.325 23.210 12.227 1.00 46.31 80 TYR A N 1
ATOM 663 C CA . TYR A 1 80 ? -11.259 24.670 12.368 1.00 46.31 80 TYR A CA 1
ATOM 664 C C . TYR A 1 80 ? -9.948 25.216 11.809 1.00 46.31 80 TYR A C 1
ATOM 666 O O . TYR A 1 80 ? -8.896 24.596 12.091 1.00 46.31 80 TYR A O 1
#

Foldseek 3Di:
DPPDPDDVVVVVCVLCVVVVVVLVVCLCPPLVLPVDPDPDPVVSVVSVVVSVVVLVVDPPDPPPPCSVVPVDCPVVVPVD

Sequence (80 aa):
MKNKLMPMWDKIMLRKRYIIECINELLKNKANLVHSRHRSIHNFIMNLCSALTAYCFFDNKPEALPVYVEKSRQLELFAY